Protein AF-M1LS12-F1 (afdb_monomer_lite)

Radius of gyration: 22.4 Å; chains: 1; bounding box: 47×16×68 Å

Foldseek 3Di:
DDLVVLVVVLVVLVVVLPDPPQDPVNNVVSVVSNVVSVVVNVVNVVVVVVVVVVVVVVVPPPPPVVVVVVD

Sequence (71 aa):
MNFENALSELESLVVSMEEDNTSLEKSLLLYSRGVELVKFCQNHISKAEQTIKILEEELLKPVDSDKI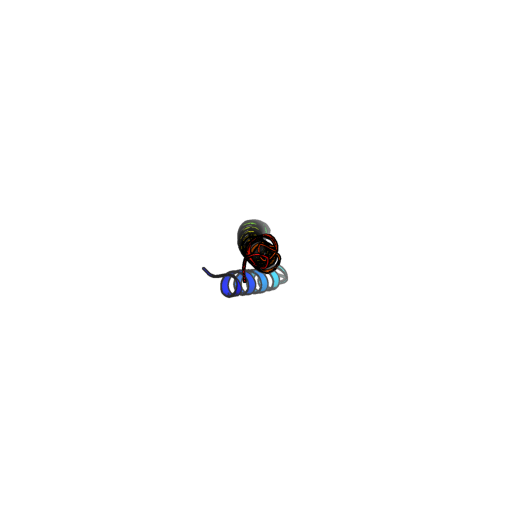EEL

Secondary structure (DSSP, 8-state):
--HHHHHHHHHHHHHHHSSTT--HHHHHHHHHHHHHHHHHHHHHHHHHHHHHHHHHHHHTSPP-GGGTTT-

Structure (mmCIF, N/CA/C/O backbone):
data_AF-M1LS12-F1
#
_entry.id   AF-M1LS12-F1
#
loop_
_atom_site.group_PDB
_atom_site.id
_atom_site.type_symbol
_atom_site.label_atom_id
_atom_site.label_alt_id
_atom_site.label_comp_id
_atom_site.label_asym_id
_atom_site.label_entity_id
_atom_site.label_seq_id
_atom_site.pdbx_PDB_ins_code
_atom_site.Cartn_x
_atom_site.Cartn_y
_atom_site.Cartn_z
_atom_site.occupancy
_atom_site.B_iso_or_equiv
_atom_site.auth_seq_id
_atom_site.auth_comp_id
_atom_site.auth_asym_id
_atom_site.auth_atom_id
_atom_site.pdbx_PDB_model_num
ATOM 1 N N . MET A 1 1 ? 4.428 10.797 -0.318 1.00 76.88 1 MET A N 1
ATOM 2 C CA . MET A 1 1 ? 4.703 9.482 0.300 1.00 76.88 1 MET A CA 1
ATOM 3 C C . MET A 1 1 ? 5.447 8.633 -0.717 1.00 76.88 1 MET A C 1
ATOM 5 O O . MET A 1 1 ? 5.161 8.791 -1.897 1.00 76.88 1 MET A O 1
ATOM 9 N N . ASN A 1 2 ? 6.423 7.828 -0.302 1.00 94.44 2 ASN A N 1
ATOM 10 C CA . ASN A 1 2 ? 7.119 6.863 -1.166 1.00 94.44 2 ASN A CA 1
ATOM 11 C C . ASN A 1 2 ? 6.662 5.434 -0.803 1.00 94.44 2 ASN A C 1
ATOM 13 O O . ASN A 1 2 ? 5.871 5.272 0.128 1.00 94.44 2 ASN A O 1
ATOM 17 N N . PHE A 1 3 ? 7.128 4.427 -1.546 1.00 95.12 3 PHE A N 1
ATOM 18 C CA . PHE A 1 3 ? 6.760 3.025 -1.317 1.00 95.12 3 PHE A CA 1
ATOM 19 C C . PHE A 1 3 ? 7.119 2.549 0.099 1.00 95.12 3 PHE A C 1
ATOM 21 O O . PHE A 1 3 ? 6.239 2.079 0.809 1.00 95.12 3 PHE A O 1
ATOM 28 N N . GLU A 1 4 ? 8.367 2.753 0.531 1.00 96.81 4 GLU A N 1
ATOM 29 C CA . GLU A 1 4 ? 8.857 2.312 1.848 1.00 96.81 4 GLU A CA 1
ATOM 30 C C . GLU A 1 4 ? 8.031 2.890 3.003 1.00 96.81 4 GLU A C 1
ATOM 32 O O . GLU A 1 4 ? 7.626 2.175 3.915 1.00 96.81 4 GLU A O 1
ATOM 37 N N . ASN A 1 5 ? 7.699 4.181 2.935 1.00 96.38 5 ASN A N 1
ATOM 38 C CA . ASN A 1 5 ? 6.883 4.829 3.956 1.00 96.38 5 ASN A CA 1
ATOM 39 C C . ASN A 1 5 ? 5.451 4.281 3.959 1.00 96.38 5 ASN A C 1
ATOM 41 O O . ASN A 1 5 ? 4.866 4.131 5.025 1.00 96.38 5 ASN A O 1
ATOM 45 N N . ALA A 1 6 ? 4.880 3.992 2.784 1.00 96.06 6 ALA A N 1
ATOM 46 C CA . ALA A 1 6 ? 3.539 3.421 2.682 1.00 96.06 6 ALA A CA 1
ATOM 47 C C . ALA A 1 6 ? 3.484 1.988 3.227 1.00 96.06 6 ALA A C 1
ATOM 49 O O . ALA A 1 6 ? 2.513 1.618 3.884 1.00 96.06 6 ALA A O 1
ATOM 50 N N . LEU A 1 7 ? 4.531 1.201 2.974 1.00 96.00 7 LEU A N 1
ATOM 51 C CA . LEU A 1 7 ? 4.666 -0.153 3.494 1.00 96.00 7 LEU A CA 1
ATOM 52 C C . LEU A 1 7 ? 4.839 -0.146 5.017 1.00 96.00 7 LEU A C 1
ATOM 54 O O . LEU A 1 7 ? 4.101 -0.838 5.710 1.00 96.00 7 LEU A O 1
ATOM 58 N N . SER A 1 8 ? 5.721 0.705 5.542 1.00 96.88 8 SER A N 1
ATOM 59 C CA . SER A 1 8 ? 5.928 0.851 6.988 1.00 96.88 8 SER A CA 1
ATOM 60 C C . SER A 1 8 ? 4.668 1.332 7.720 1.00 96.88 8 SER A C 1
ATOM 62 O O . SER A 1 8 ? 4.357 0.871 8.822 1.00 96.88 8 SER A O 1
ATOM 64 N N . GLU A 1 9 ? 3.894 2.228 7.098 1.00 95.62 9 GLU A N 1
ATOM 65 C CA . GLU A 1 9 ? 2.597 2.646 7.630 1.00 95.62 9 GLU A CA 1
ATOM 66 C C . GLU A 1 9 ? 1.602 1.478 7.647 1.00 95.62 9 GLU A C 1
ATOM 68 O O . GLU A 1 9 ? 0.900 1.291 8.640 1.00 95.62 9 GLU A O 1
ATOM 73 N N . LEU A 1 10 ? 1.563 0.666 6.585 1.00 95.12 10 LEU A N 1
ATOM 74 C CA . LEU A 1 10 ? 0.691 -0.505 6.502 1.00 95.12 10 LEU A CA 1
ATOM 75 C C . LEU A 1 10 ? 1.0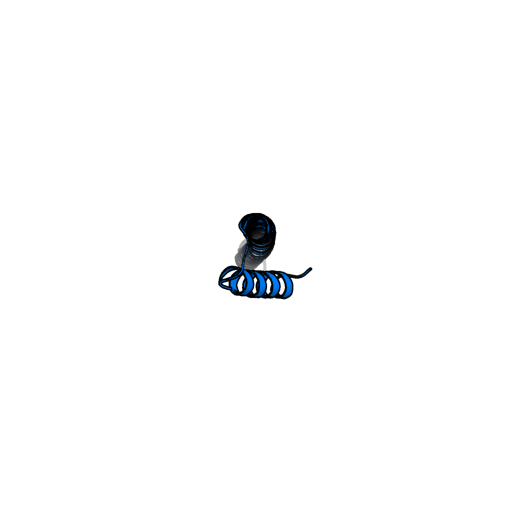44 -1.551 7.569 1.00 95.12 10 LEU A C 1
ATOM 77 O O . LEU A 1 10 ? 0.144 -2.084 8.209 1.00 95.12 10 LEU A O 1
ATOM 81 N N . GLU A 1 11 ? 2.329 -1.813 7.800 1.00 94.75 11 GLU A N 1
ATOM 82 C CA . GLU A 1 11 ? 2.800 -2.718 8.858 1.00 94.75 11 GLU A CA 1
ATOM 83 C C . GLU A 1 11 ? 2.385 -2.219 10.245 1.00 94.75 11 GLU A C 1
ATOM 85 O O . GLU A 1 11 ? 1.819 -2.968 11.040 1.00 94.75 11 GLU A O 1
ATOM 90 N N . SER A 1 12 ? 2.588 -0.926 10.509 1.00 93.31 12 SER A N 1
ATOM 91 C CA . SER A 1 12 ? 2.174 -0.291 11.767 1.00 93.31 12 SER A CA 1
ATOM 92 C C . SER A 1 12 ? 0.660 -0.371 11.970 1.00 93.31 12 SER A C 1
ATOM 94 O O . SER A 1 12 ? 0.174 -0.594 13.079 1.00 93.31 12 SER A O 1
ATOM 96 N N . LEU A 1 13 ? -0.098 -0.213 10.885 1.00 93.38 13 LEU A N 1
ATOM 97 C CA . LEU A 1 13 ? -1.548 -0.325 10.889 1.00 93.38 13 LEU A CA 1
ATOM 98 C C . LEU A 1 13 ? -1.984 -1.751 11.233 1.00 93.38 13 LEU A C 1
ATOM 100 O O . LEU A 1 13 ? -2.845 -1.911 12.096 1.00 93.38 13 LEU A O 1
ATOM 104 N N . VAL A 1 14 ? -1.372 -2.772 10.628 1.00 90.69 14 VAL A N 1
ATOM 105 C CA . VAL A 1 14 ? -1.655 -4.183 10.942 1.00 90.69 14 VAL A CA 1
ATOM 106 C C . VAL A 1 14 ? -1.394 -4.473 12.418 1.00 90.69 14 VAL A C 1
ATOM 108 O O . VAL A 1 14 ? -2.282 -4.999 13.083 1.00 90.69 14 VAL A O 1
ATOM 111 N N . VAL A 1 15 ? -0.256 -4.031 12.963 1.00 90.19 15 VAL A N 1
ATOM 112 C CA . VAL A 1 15 ? 0.045 -4.175 14.400 1.00 90.19 15 VAL A CA 1
ATOM 113 C C . VAL A 1 15 ? -1.043 -3.523 15.258 1.00 90.19 15 VAL A C 1
ATOM 115 O O . VAL A 1 15 ? -1.522 -4.126 16.212 1.00 90.19 15 VAL A O 1
ATOM 118 N N . SER A 1 16 ? -1.506 -2.326 14.886 1.00 86.31 16 SER A N 1
ATOM 119 C CA . SER A 1 16 ? -2.576 -1.643 15.627 1.00 86.31 16 SER A CA 1
ATOM 120 C C . SER A 1 16 ? -3.937 -2.350 15.552 1.00 86.31 16 SER A C 1
ATOM 122 O O . SER A 1 16 ? -4.767 -2.163 16.438 1.00 86.31 16 SER A O 1
ATOM 124 N N . MET A 1 17 ? -4.185 -3.148 14.505 1.00 85.50 17 MET A N 1
ATOM 125 C CA . MET A 1 17 ? -5.410 -3.944 14.362 1.00 85.50 17 MET A CA 1
ATOM 126 C C . MET A 1 17 ? -5.383 -5.221 15.208 1.00 85.50 17 MET A C 1
ATOM 128 O O . MET A 1 17 ? -6.448 -5.731 15.548 1.00 85.50 17 MET A O 1
ATOM 132 N N . GLU A 1 18 ? -4.195 -5.725 15.546 1.00 85.00 18 GLU A N 1
ATOM 133 C CA . GLU A 1 18 ? -4.002 -6.906 16.399 1.00 85.00 18 GLU A CA 1
ATOM 134 C C . GLU A 1 18 ? -4.104 -6.580 17.901 1.00 85.00 18 GLU A C 1
ATOM 136 O O . GLU A 1 18 ? -4.143 -7.486 18.730 1.00 85.00 18 GLU A O 1
ATOM 141 N N . GLU A 1 19 ? -4.188 -5.298 18.272 1.00 84.12 19 GLU A N 1
ATOM 142 C CA . GLU A 1 19 ? -4.384 -4.876 19.660 1.00 84.12 19 GLU A CA 1
ATOM 143 C C . GLU A 1 19 ? -5.808 -5.195 20.160 1.00 84.12 19 GLU A C 1
ATOM 145 O O . GLU A 1 19 ? -6.803 -4.743 19.581 1.00 84.12 19 GLU A O 1
ATOM 150 N N . ASP A 1 20 ? -5.904 -5.875 21.311 1.00 70.06 20 ASP A N 1
ATOM 151 C CA . ASP A 1 20 ? -7.150 -6.367 21.937 1.00 70.06 20 ASP A CA 1
ATOM 152 C C . ASP A 1 20 ? -8.218 -5.286 22.237 1.00 70.06 20 ASP A C 1
ATOM 154 O O . ASP A 1 20 ? -9.373 -5.608 22.510 1.00 70.06 20 ASP A O 1
ATOM 158 N N . ASN A 1 21 ? -7.865 -3.995 22.184 1.00 76.00 21 ASN A N 1
ATOM 159 C CA . ASN A 1 21 ? -8.747 -2.865 22.518 1.00 76.00 21 ASN A CA 1
ATOM 160 C C . ASN A 1 21 ? -9.220 -2.048 21.300 1.00 76.00 21 ASN A C 1
ATOM 162 O O . ASN A 1 21 ? -9.634 -0.891 21.440 1.00 76.00 21 ASN A O 1
ATOM 166 N N . THR A 1 22 ? -9.173 -2.610 20.094 1.00 81.19 22 THR A N 1
ATOM 167 C CA . THR A 1 22 ? -9.642 -1.908 18.892 1.00 81.19 22 THR A CA 1
ATOM 168 C C . THR A 1 22 ? -11.169 -1.965 18.782 1.00 81.19 22 THR A C 1
ATOM 170 O O . THR A 1 22 ? -11.766 -3.025 18.600 1.00 81.19 22 THR A O 1
ATOM 173 N N . SER A 1 23 ? -11.829 -0.806 18.891 1.00 88.44 23 SER A N 1
ATOM 174 C CA . SER A 1 23 ? -13.279 -0.705 18.685 1.00 88.44 23 SER A CA 1
ATOM 175 C C . SER A 1 23 ? -13.655 -0.972 17.225 1.00 88.44 23 SER A C 1
ATOM 177 O O . SER A 1 23 ? -12.868 -0.714 16.318 1.00 88.44 23 SER A O 1
ATOM 179 N N . LEU A 1 24 ? -14.892 -1.412 16.975 1.00 86.12 24 LEU A N 1
ATOM 180 C CA . LEU A 1 24 ? -15.393 -1.676 15.619 1.00 86.12 24 LEU A CA 1
ATOM 181 C C . LEU A 1 24 ? -15.234 -0.468 14.677 1.00 86.12 24 LEU A C 1
ATOM 183 O O . LEU A 1 24 ? -14.814 -0.620 13.533 1.00 86.12 24 LEU A O 1
ATOM 187 N N . GLU A 1 25 ? -15.538 0.737 15.160 1.00 89.44 25 GLU A N 1
ATOM 188 C CA . GLU A 1 25 ? -15.386 1.981 14.393 1.00 89.44 25 GLU A CA 1
ATOM 189 C C . GLU A 1 25 ? -13.919 2.249 14.041 1.00 89.44 25 GLU A C 1
ATOM 191 O O . GLU A 1 25 ? -13.604 2.588 12.899 1.00 89.44 25 GLU A O 1
ATOM 196 N N . LYS A 1 26 ? -13.005 2.028 14.996 1.00 88.00 26 LYS A N 1
ATOM 197 C CA . LYS A 1 26 ? -11.562 2.142 14.763 1.00 88.00 26 LYS A CA 1
ATOM 198 C C . LYS A 1 26 ? -11.094 1.091 13.753 1.00 88.00 26 LYS A C 1
ATOM 200 O O . LYS A 1 26 ? -10.358 1.440 12.837 1.00 88.00 26 LYS A O 1
ATOM 205 N N . SER A 1 27 ? -11.580 -0.147 13.840 1.00 89.19 27 SER A N 1
ATOM 206 C CA . SER A 1 27 ? -11.273 -1.209 12.873 1.00 89.19 27 SER A CA 1
ATOM 207 C C . SER A 1 27 ? -11.705 -0.850 11.451 1.00 89.19 27 SER A C 1
ATOM 209 O O . SER A 1 27 ? -10.965 -1.115 10.508 1.00 89.19 27 SER A O 1
ATOM 211 N N . LEU A 1 28 ? -12.867 -0.210 11.277 1.00 91.75 28 LEU A N 1
ATOM 212 C CA . LEU A 1 28 ? -13.334 0.243 9.960 1.00 91.75 28 LEU A CA 1
ATOM 213 C C . LEU A 1 28 ? -12.448 1.354 9.382 1.00 91.75 28 LEU A C 1
ATOM 215 O O . LEU A 1 28 ? -12.133 1.333 8.191 1.00 91.75 28 LEU A O 1
ATOM 219 N N . LEU A 1 29 ? -12.014 2.298 10.220 1.00 93.44 29 LEU A N 1
ATOM 220 C CA . LEU A 1 29 ? -11.094 3.363 9.815 1.00 93.44 29 LEU A CA 1
ATOM 221 C C . LEU A 1 29 ? -9.717 2.807 9.429 1.00 93.44 29 LEU A C 1
ATOM 223 O O . LEU A 1 29 ? -9.195 3.151 8.367 1.00 93.44 29 LEU A O 1
ATOM 227 N N . LEU A 1 30 ? -9.161 1.915 10.254 1.00 92.25 30 LEU A N 1
ATOM 228 C CA . LEU A 1 30 ? -7.895 1.232 9.980 1.00 92.25 30 LEU A CA 1
ATOM 229 C C . LEU A 1 30 ? -7.994 0.425 8.682 1.00 92.25 30 LEU A C 1
ATOM 231 O O . LEU A 1 30 ? -7.146 0.564 7.808 1.00 92.25 30 LEU A O 1
ATOM 235 N N . TYR A 1 31 ? -9.071 -0.334 8.487 1.00 92.12 31 TYR A N 1
ATOM 236 C CA . TYR A 1 31 ? -9.278 -1.090 7.254 1.00 92.12 31 TYR A CA 1
ATOM 237 C C . TYR A 1 31 ? -9.331 -0.186 6.014 1.00 92.12 31 TYR A C 1
ATOM 239 O O . TYR A 1 31 ? -8.637 -0.450 5.032 1.00 92.12 31 TYR A O 1
ATOM 247 N N . SER A 1 32 ? -10.106 0.905 6.059 1.00 95.19 32 SER A N 1
ATOM 248 C CA . SER A 1 32 ? -10.190 1.861 4.947 1.00 95.19 32 SER A CA 1
ATOM 249 C C . SER A 1 32 ? -8.813 2.417 4.590 1.00 95.19 32 SER A C 1
ATOM 251 O O . SER A 1 32 ? -8.440 2.450 3.415 1.00 95.19 32 SER A O 1
ATOM 253 N N . ARG A 1 33 ? -8.025 2.795 5.603 1.00 95.81 33 ARG A N 1
ATOM 254 C CA . ARG A 1 33 ? -6.662 3.287 5.404 1.00 95.81 33 ARG A CA 1
ATOM 255 C C . ARG A 1 33 ? -5.736 2.205 4.845 1.00 95.81 33 ARG A C 1
ATOM 257 O O . ARG A 1 33 ? -4.983 2.473 3.912 1.00 95.81 33 ARG A O 1
ATOM 264 N N . GLY A 1 34 ? -5.834 0.975 5.342 1.00 95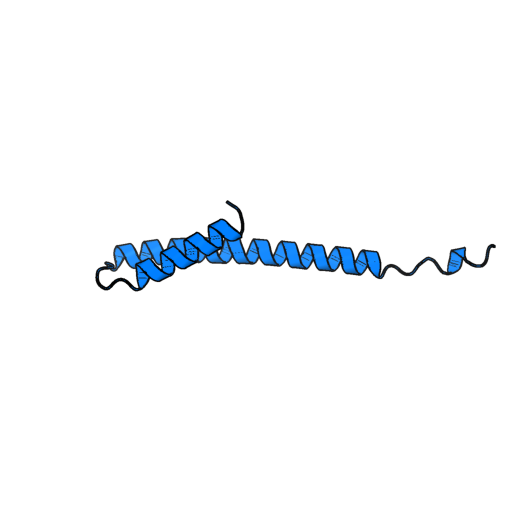.50 34 GLY A N 1
ATOM 265 C CA . GLY A 1 34 ? -5.087 -0.170 4.825 1.00 95.50 34 GLY A CA 1
ATOM 266 C C . GLY A 1 34 ? -5.360 -0.420 3.340 1.00 95.50 34 GLY A C 1
ATOM 267 O O . GLY A 1 34 ? -4.425 -0.607 2.564 1.00 95.50 34 GLY A O 1
ATOM 268 N N . VAL A 1 35 ? -6.621 -0.331 2.904 1.00 96.75 35 VAL A N 1
ATOM 269 C CA . VAL A 1 35 ? -6.997 -0.470 1.485 1.00 96.75 35 VAL A CA 1
ATOM 270 C C . VAL A 1 35 ? -6.353 0.614 0.615 1.00 96.75 35 VAL A C 1
ATOM 272 O O . VAL A 1 35 ? -5.899 0.321 -0.494 1.00 96.75 35 VAL A O 1
ATOM 275 N N . GLU A 1 36 ? -6.294 1.859 1.089 1.00 97.25 36 GLU A N 1
ATOM 276 C CA . GLU A 1 36 ? -5.609 2.943 0.374 1.00 97.25 36 GLU A CA 1
ATOM 277 C C . GLU A 1 36 ? -4.106 2.682 0.237 1.00 97.25 36 GLU A C 1
ATOM 279 O O . GLU A 1 36 ? -3.555 2.824 -0.858 1.00 97.25 36 GLU A O 1
ATOM 284 N N . LEU A 1 37 ? -3.455 2.263 1.326 1.00 97.44 37 LEU A N 1
ATOM 285 C CA . LEU A 1 37 ? -2.023 1.962 1.354 1.00 97.44 37 LEU A CA 1
ATOM 286 C C . LEU A 1 37 ? -1.672 0.795 0.428 1.00 97.44 37 LEU A C 1
ATOM 288 O O . LEU A 1 37 ? -0.750 0.904 -0.377 1.00 97.44 37 LEU A O 1
ATOM 292 N N . VAL A 1 38 ? -2.458 -0.283 0.456 1.00 97.06 38 VAL A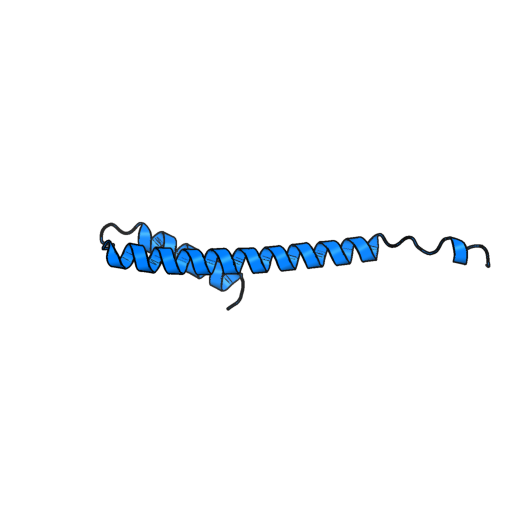 N 1
ATOM 293 C CA . VAL A 1 38 ? -2.274 -1.435 -0.439 1.00 97.06 38 VAL A CA 1
ATOM 294 C C . VAL A 1 38 ? -2.384 -1.016 -1.905 1.00 97.06 38 VAL A C 1
ATOM 296 O O . VAL A 1 38 ? -1.509 -1.351 -2.706 1.00 97.06 38 VAL A O 1
ATOM 299 N N . LYS A 1 39 ? -3.412 -0.236 -2.267 1.00 97.50 39 LYS A N 1
ATOM 300 C CA . LYS A 1 39 ? -3.567 0.284 -3.638 1.00 97.50 39 LYS A CA 1
ATOM 301 C C . LYS A 1 39 ? -2.383 1.154 -4.050 1.00 97.50 39 LYS A C 1
ATOM 303 O O . LYS A 1 39 ? -1.913 1.068 -5.183 1.00 97.50 39 LYS A O 1
ATOM 308 N N . PHE A 1 40 ? -1.894 1.994 -3.141 1.00 97.38 40 PHE A N 1
ATOM 309 C CA . PHE A 1 40 ? -0.727 2.829 -3.391 1.00 97.38 40 PHE A CA 1
ATOM 310 C C . PHE A 1 40 ? 0.525 1.983 -3.674 1.00 97.38 40 PHE A C 1
ATOM 312 O O . PHE A 1 40 ? 1.194 2.208 -4.685 1.00 97.38 40 PHE A O 1
ATOM 319 N N . CYS A 1 41 ? 0.801 0.976 -2.844 1.00 97.00 41 CYS A N 1
ATOM 320 C CA . CYS A 1 41 ? 1.934 0.068 -3.019 1.00 97.00 41 CYS A CA 1
ATOM 321 C C . CYS A 1 41 ? 1.849 -0.710 -4.340 1.00 97.00 41 CYS A C 1
ATOM 323 O O . CYS A 1 41 ? 2.820 -0.740 -5.095 1.00 97.00 41 CYS A O 1
ATOM 325 N N . GLN A 1 42 ? 0.679 -1.262 -4.672 1.00 97.19 42 GLN A N 1
ATOM 326 C CA . GLN A 1 42 ? 0.457 -1.981 -5.933 1.00 97.19 42 GLN A CA 1
ATOM 327 C C . GLN A 1 42 ? 0.702 -1.095 -7.160 1.00 97.19 42 GLN A C 1
ATOM 329 O O . GLN A 1 42 ? 1.359 -1.518 -8.108 1.00 97.19 42 GLN A O 1
ATOM 334 N N . ASN A 1 43 ? 0.247 0.161 -7.128 1.00 97.31 43 ASN A N 1
ATOM 335 C CA . ASN A 1 43 ? 0.506 1.111 -8.210 1.00 97.31 43 ASN A CA 1
ATOM 336 C C . ASN A 1 43 ? 2.002 1.416 -8.375 1.00 97.31 43 ASN A C 1
ATOM 338 O O . ASN A 1 43 ? 2.470 1.619 -9.494 1.00 97.31 43 ASN A O 1
ATOM 342 N N . HIS A 1 44 ? 2.757 1.473 -7.276 1.00 96.75 44 HIS A N 1
ATOM 343 C CA . HIS A 1 44 ? 4.207 1.655 -7.322 1.00 96.75 44 HIS A CA 1
ATOM 344 C C . HIS A 1 44 ? 4.919 0.444 -7.931 1.00 96.75 44 HIS A C 1
ATOM 346 O O . HIS A 1 44 ? 5.765 0.628 -8.806 1.00 96.75 44 HIS A O 1
ATOM 352 N N . ILE A 1 45 ? 4.537 -0.768 -7.522 1.00 97.56 45 ILE A N 1
ATOM 353 C CA . ILE A 1 45 ? 5.080 -2.018 -8.069 1.00 97.56 45 ILE A CA 1
ATOM 354 C C . ILE A 1 45 ? 4.785 -2.110 -9.569 1.00 97.56 45 ILE A C 1
ATOM 356 O O . ILE A 1 45 ? 5.705 -2.286 -10.359 1.00 97.56 45 ILE A O 1
ATOM 360 N N . SER A 1 46 ? 3.539 -1.868 -9.981 1.00 97.50 46 SER A N 1
ATOM 361 C CA . SER A 1 46 ? 3.141 -1.927 -11.393 1.00 97.50 46 SER A CA 1
ATOM 362 C C . SER A 1 46 ? 3.931 -0.951 -12.275 1.00 97.50 46 SER A C 1
ATOM 364 O O . SER A 1 46 ? 4.349 -1.297 -13.379 1.00 97.50 46 SER A O 1
ATOM 366 N N . LYS A 1 47 ? 4.211 0.262 -11.780 1.00 96.19 47 LYS A N 1
ATOM 367 C CA . LYS A 1 47 ? 5.073 1.221 -12.491 1.00 96.19 47 LYS A CA 1
ATOM 368 C C . LYS A 1 47 ? 6.514 0.728 -12.612 1.00 96.19 47 LYS A C 1
ATOM 370 O O . LYS A 1 47 ? 7.137 0.938 -13.653 1.00 96.19 47 LYS A O 1
ATOM 375 N N . ALA A 1 48 ? 7.048 0.103 -11.564 1.00 95.94 48 ALA A N 1
ATOM 376 C CA . ALA A 1 48 ? 8.391 -0.463 -11.595 1.00 95.94 48 AL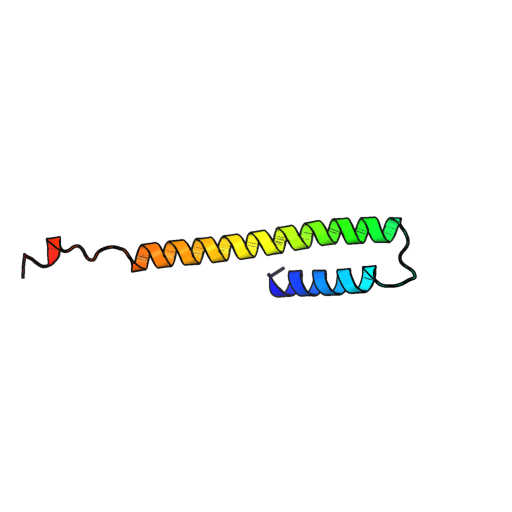A A CA 1
ATOM 377 C C . ALA A 1 48 ? 8.479 -1.611 -12.613 1.00 95.94 48 ALA A C 1
ATOM 379 O O . ALA A 1 48 ? 9.369 -1.600 -13.458 1.00 95.94 48 ALA A O 1
ATOM 380 N N . GLU A 1 49 ? 7.508 -2.527 -12.610 1.00 96.88 49 GLU A N 1
ATOM 381 C CA . GLU A 1 49 ? 7.403 -3.619 -13.588 1.00 96.88 49 GLU A CA 1
ATOM 382 C C . GLU A 1 49 ? 7.302 -3.093 -15.024 1.00 96.88 49 GLU A C 1
ATOM 384 O O . GLU A 1 49 ? 8.015 -3.559 -15.910 1.00 96.88 49 GLU A O 1
ATOM 389 N N . GLN A 1 50 ? 6.469 -2.073 -15.259 1.00 96.81 50 GLN A N 1
ATOM 390 C CA . GLN A 1 50 ? 6.360 -1.438 -16.573 1.00 96.81 50 GLN A CA 1
ATOM 391 C C . GLN A 1 50 ? 7.691 -0.825 -17.020 1.00 96.81 50 GLN A C 1
ATOM 393 O O . GLN A 1 50 ? 8.059 -0.931 -18.188 1.00 96.81 50 GLN A O 1
ATOM 398 N N . THR A 1 51 ? 8.415 -0.191 -16.098 1.00 94.50 51 THR A N 1
ATOM 399 C CA . THR A 1 51 ? 9.724 0.403 -16.393 1.00 94.50 51 THR A CA 1
ATOM 400 C C . THR A 1 51 ? 10.732 -0.676 -16.776 1.00 94.50 51 THR A C 1
ATOM 402 O O . THR A 1 51 ? 11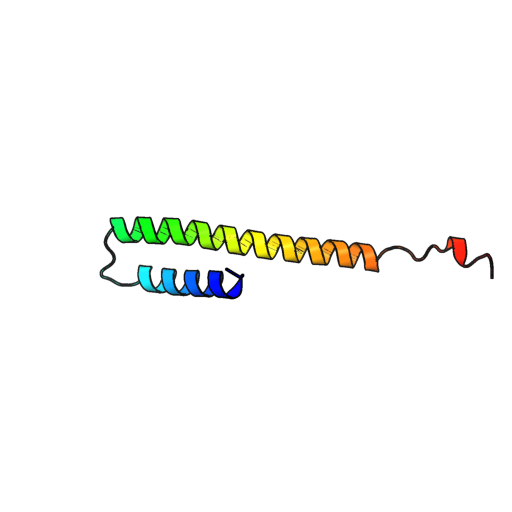.422 -0.525 -17.780 1.00 94.50 51 THR A O 1
ATOM 405 N N . ILE A 1 52 ? 10.778 -1.784 -16.029 1.00 95.62 52 ILE A N 1
ATOM 406 C CA . ILE A 1 52 ? 11.634 -2.936 -16.344 1.00 95.62 52 ILE A CA 1
ATOM 407 C C . ILE A 1 52 ? 11.306 -3.470 -17.737 1.00 95.62 52 ILE A C 1
ATOM 409 O O . ILE A 1 52 ? 12.207 -3.607 -18.556 1.00 95.62 52 ILE A O 1
ATOM 413 N N . LYS A 1 53 ? 10.021 -3.674 -18.041 1.00 94.19 53 LYS A N 1
ATOM 414 C CA . LYS A 1 53 ? 9.586 -4.180 -19.345 1.00 94.19 53 LYS A CA 1
ATOM 415 C C . LYS A 1 53 ? 10.047 -3.294 -20.506 1.00 94.19 53 LYS A C 1
ATOM 417 O O . LYS A 1 53 ? 10.530 -3.807 -21.507 1.00 94.19 53 LYS A O 1
ATOM 422 N N . ILE A 1 54 ? 9.921 -1.972 -20.376 1.00 94.62 54 ILE A N 1
ATOM 423 C CA . ILE A 1 54 ? 10.379 -1.030 -21.410 1.00 94.62 54 ILE A CA 1
ATOM 424 C C . ILE A 1 54 ? 11.897 -1.135 -21.596 1.00 94.62 54 ILE A C 1
ATOM 426 O O . ILE A 1 54 ? 12.370 -1.183 -22.727 1.00 94.62 54 ILE A O 1
ATOM 430 N N . LEU A 1 55 ? 12.660 -1.207 -20.503 1.00 92.88 55 LEU A N 1
ATOM 431 C CA . LEU A 1 55 ? 14.116 -1.340 -20.567 1.00 92.88 55 LEU A CA 1
ATOM 432 C C . LEU A 1 55 ? 14.543 -2.668 -21.206 1.00 92.88 55 LEU A C 1
ATOM 434 O O . LEU A 1 55 ? 15.478 -2.687 -22.001 1.00 92.88 55 LEU A O 1
ATOM 438 N N . GLU A 1 56 ? 13.856 -3.768 -20.897 1.00 92.00 56 GLU A N 1
ATOM 439 C CA . GLU A 1 56 ? 14.086 -5.071 -21.530 1.00 92.00 56 GLU A CA 1
ATOM 440 C C . GLU A 1 56 ? 13.782 -5.031 -23.030 1.00 92.00 56 GLU A C 1
ATOM 442 O O . GLU A 1 56 ? 14.581 -5.519 -23.824 1.00 92.00 56 GLU A O 1
ATOM 447 N N . GLU A 1 57 ? 12.672 -4.407 -23.433 1.00 89.06 57 GLU A N 1
ATOM 448 C CA . GLU A 1 57 ? 12.331 -4.202 -24.844 1.00 89.06 57 GLU A CA 1
ATOM 449 C C . GLU A 1 57 ? 13.374 -3.333 -25.561 1.00 89.06 57 GLU A C 1
ATOM 451 O O . GLU A 1 57 ? 13.714 -3.619 -26.706 1.00 89.06 57 GLU A O 1
ATOM 456 N N . GLU A 1 58 ? 13.919 -2.302 -24.907 1.00 86.69 58 GLU A N 1
ATOM 457 C CA . GLU A 1 58 ? 15.002 -1.477 -25.453 1.00 86.69 58 GLU A CA 1
ATOM 458 C C . GLU A 1 58 ? 16.329 -2.232 -25.579 1.00 86.69 58 GLU A C 1
ATOM 460 O O . GLU A 1 58 ? 17.018 -2.065 -26.586 1.00 86.69 58 GLU A O 1
ATOM 465 N N . LEU A 1 59 ? 16.666 -3.080 -24.604 1.00 79.50 59 LEU A N 1
ATOM 466 C CA . LEU A 1 59 ? 17.854 -3.943 -24.618 1.00 79.50 59 LEU A CA 1
ATOM 467 C C . LEU A 1 59 ? 17.759 -5.054 -25.672 1.00 79.50 59 LEU A C 1
ATOM 469 O O . LEU A 1 59 ? 18.770 -5.430 -26.260 1.00 79.50 59 LEU A O 1
ATOM 473 N N . LEU A 1 60 ? 16.554 -5.580 -25.907 1.00 72.62 60 LEU A N 1
ATOM 474 C CA . LEU A 1 60 ? 16.271 -6.635 -26.883 1.00 72.62 60 LEU A CA 1
ATOM 475 C C . LEU A 1 60 ? 16.007 -6.102 -28.293 1.00 72.62 60 LEU A C 1
ATOM 477 O O . LEU A 1 60 ? 15.745 -6.909 -29.190 1.00 72.62 60 LEU A O 1
ATOM 481 N N . LYS A 1 61 ? 16.078 -4.781 -28.525 1.00 67.62 61 LYS A N 1
ATOM 482 C CA . LYS A 1 61 ? 15.990 -4.244 -29.886 1.00 67.62 61 LYS A CA 1
ATOM 483 C C . LYS A 1 61 ? 17.075 -4.915 -30.729 1.00 67.62 61 LYS A C 1
ATOM 485 O O . LYS A 1 61 ? 18.253 -4.799 -30.380 1.00 67.62 61 LYS A O 1
ATOM 490 N N . PRO A 1 62 ? 16.706 -5.622 -31.814 1.00 60.88 62 PRO A N 1
ATOM 491 C CA . PRO A 1 62 ? 17.697 -6.177 -32.711 1.00 60.88 62 PRO A CA 1
ATOM 492 C C . PRO A 1 62 ? 18.574 -5.018 -33.175 1.00 60.88 62 PRO A C 1
ATOM 494 O O . PRO A 1 62 ? 18.070 -3.994 -33.642 1.00 60.88 62 PRO A O 1
ATOM 497 N N . VAL A 1 63 ? 19.887 -5.156 -32.988 1.00 63.19 63 VAL A N 1
ATOM 498 C CA . VAL A 1 63 ? 20.844 -4.328 -33.718 1.00 63.19 63 VAL A CA 1
ATOM 499 C C . VAL A 1 63 ? 20.456 -4.505 -35.180 1.00 63.19 63 VAL A C 1
ATOM 501 O O . VAL A 1 63 ? 20.432 -5.651 -35.619 1.00 63.19 63 VAL A O 1
ATOM 504 N N . ASP A 1 64 ? 20.076 -3.424 -35.873 1.00 61.44 64 ASP A N 1
ATOM 505 C CA . ASP A 1 64 ? 19.800 -3.421 -37.317 1.00 61.44 64 ASP A CA 1
ATOM 506 C C . ASP A 1 64 ? 20.934 -4.193 -38.013 1.00 61.44 64 ASP A C 1
ATOM 508 O O . ASP A 1 64 ? 22.006 -3.644 -38.281 1.00 61.44 64 ASP A O 1
ATOM 512 N N . SER A 1 65 ? 20.723 -5.483 -38.273 1.00 57.22 65 SER A N 1
ATOM 513 C CA . SER A 1 65 ? 21.667 -6.336 -38.994 1.00 57.22 65 SER A CA 1
ATOM 514 C C . SER A 1 65 ? 21.831 -5.844 -40.432 1.00 57.22 65 SER A C 1
ATOM 516 O O . SER A 1 65 ? 22.878 -6.052 -41.035 1.00 57.22 65 SER A O 1
ATOM 518 N N . ASP A 1 66 ? 20.860 -5.065 -40.911 1.00 57.62 66 ASP A N 1
ATOM 519 C CA . ASP A 1 66 ? 20.852 -4.391 -42.207 1.00 57.62 66 ASP A CA 1
ATOM 520 C C . ASP A 1 66 ? 21.884 -3.246 -42.304 1.00 57.62 66 ASP A C 1
ATOM 522 O O . ASP A 1 66 ? 22.179 -2.782 -43.400 1.00 57.62 66 ASP A O 1
ATOM 526 N N . LYS A 1 67 ? 22.478 -2.789 -41.187 1.00 55.59 67 LYS A N 1
ATOM 527 C CA . LYS A 1 67 ? 23.595 -1.816 -41.189 1.00 55.59 67 LYS A CA 1
ATOM 528 C C . LYS A 1 67 ? 24.980 -2.457 -41.103 1.00 55.59 67 LYS A C 1
ATOM 530 O O . LYS A 1 67 ? 25.972 -1.740 -41.200 1.00 55.59 67 LYS A O 1
ATOM 535 N N . ILE A 1 68 ? 25.069 -3.772 -40.896 1.00 59.12 68 ILE A N 1
ATOM 536 C CA . ILE A 1 68 ? 26.357 -4.478 -40.798 1.00 59.12 68 ILE A CA 1
ATOM 537 C C . ILE A 1 68 ? 26.870 -4.900 -42.191 1.00 59.12 68 ILE A C 1
ATOM 539 O O . ILE A 1 68 ? 28.067 -5.106 -42.347 1.00 59.12 68 ILE A O 1
ATOM 543 N N . GLU A 1 69 ? 26.017 -4.944 -43.222 1.00 53.88 69 GLU A N 1
ATOM 544 C CA . GLU A 1 69 ? 26.410 -5.322 -44.595 1.00 53.88 69 GLU A CA 1
ATOM 545 C C . GLU A 1 69 ? 26.995 -4.176 -45.456 1.00 53.88 69 GLU A C 1
ATOM 547 O O . GLU A 1 69 ? 27.413 -4.427 -46.584 1.00 53.88 69 GLU A O 1
ATOM 552 N N . GLU A 1 70 ? 27.084 -2.938 -44.948 1.00 49.66 70 GLU A N 1
ATOM 553 C CA . GLU A 1 70 ? 27.706 -1.795 -45.659 1.00 49.66 70 GLU A CA 1
ATOM 554 C C . GLU A 1 70 ? 29.116 -1.398 -45.148 1.00 49.66 70 GLU A C 1
ATOM 556 O O . GLU A 1 70 ? 29.617 -0.325 -45.496 1.00 49.66 70 GLU A O 1
ATOM 561 N N . LEU A 1 71 ? 29.791 -2.250 -44.361 1.00 49.34 71 LEU A N 1
ATOM 562 C CA . LEU A 1 71 ? 31.210 -2.092 -43.978 1.00 49.34 71 LEU A CA 1
ATOM 563 C C . LEU A 1 71 ? 32.084 -3.196 -44.585 1.00 49.34 71 LEU A C 1
ATOM 565 O O . LEU A 1 71 ? 33.207 -2.858 -45.027 1.00 49.34 71 LEU A O 1
#

pLDDT: mean 86.57, std 13.86, range [49.34, 97.56]

Organism: NCBI:txid1208919

InterPro domains:
  IPR003761 Exonuclease VII, small subunit [MF_00337] (2-62)
  IPR003761 Exonuclease VII, small subunit [PF02609] (3-54)
  IPR003761 Exonuclease VII, small subunit [PIRSF006488] (1-67)
  IPR003761 Exonuclease VII, small subunit [PTHR34137] (1-61)
  IPR003761 Exonuclease VII, small subunit [TIGR01280] (2-57)
  IPR037004 Exonuclease VII, small subunit superfamily [G3DSA:1.10.287.1040] (1-70)
  IPR037004 Exonuclease VII, small subunit superfamily [SSF116842] (1-65)